Protein AF-A0A9P5T474-F1 (afdb_monomer)

Radius of gyration: 36.09 Å; Cα contacts (8 Å, |Δi|>4): 53; chains: 1; bounding box: 91×46×99 Å

pLDDT: mean 75.76, std 21.93, range [36.0, 98.81]

Secondary structure (DSSP, 8-state):
--EEEE-TTT--EEEESSSTTHHHHTTT--TTTB----GGGGTTS----------------PPP--PPP--------------------------HHHHHHHHHHHHHHHHHHHHHHHHHHHHHHHHHHHHHHHHHHHHHHHHHHHHHHHHHHHHHHHHHHT-

Mean predicted aligned error: 20.31 Å

Structure (mmCIF, N/CA/C/O backbone):
data_AF-A0A9P5T474-F1
#
_entry.id   AF-A0A9P5T474-F1
#
loop_
_atom_site.group_PDB
_atom_site.id
_atom_site.type_symbol
_atom_site.label_atom_id
_atom_site.label_alt_id
_atom_site.label_comp_id
_atom_site.label_asym_id
_atom_site.label_entity_id
_atom_site.label_seq_id
_atom_site.pdbx_PDB_ins_code
_atom_site.Cartn_x
_atom_site.Cartn_y
_atom_site.Cartn_z
_atom_site.occupancy
_atom_site.B_iso_or_equiv
_atom_site.auth_seq_id
_atom_site.auth_comp_id
_atom_site.auth_asym_id
_atom_site.auth_atom_id
_atom_site.pdbx_PDB_model_num
ATOM 1 N N . MET A 1 1 ? -20.151 3.970 -20.559 1.00 79.25 1 MET A N 1
ATOM 2 C CA . MET A 1 1 ? -21.376 3.920 -19.724 1.00 79.25 1 MET A CA 1
ATOM 3 C C . MET A 1 1 ? -21.602 2.464 -19.353 1.00 79.25 1 MET A C 1
ATOM 5 O O . MET A 1 1 ? -21.401 1.629 -20.223 1.00 79.25 1 MET A O 1
ATOM 9 N N . CYS A 1 2 ? -21.911 2.143 -18.092 1.00 90.38 2 CYS A N 1
ATOM 10 C CA . CYS A 1 2 ? -22.157 0.747 -17.704 1.00 90.38 2 CYS A CA 1
ATOM 11 C C . CYS A 1 2 ? -23.536 0.318 -18.195 1.00 90.38 2 CYS A C 1
ATOM 13 O O . CYS A 1 2 ? -24.493 1.075 -18.031 1.00 90.38 2 CYS A O 1
ATOM 15 N N . HIS A 1 3 ? -23.633 -0.869 -18.777 1.00 90.38 3 HIS A N 1
ATOM 16 C CA . HIS A 1 3 ? -24.890 -1.391 -19.293 1.00 90.38 3 HIS A CA 1
ATOM 17 C C . HIS A 1 3 ? -24.955 -2.911 -19.140 1.00 90.38 3 HIS A C 1
ATOM 19 O O . HIS A 1 3 ? -23.960 -3.562 -18.820 1.00 90.38 3 HIS A O 1
ATOM 25 N N . ARG A 1 4 ? -26.161 -3.451 -19.302 1.00 92.75 4 ARG A N 1
ATOM 26 C CA . ARG A 1 4 ? -26.449 -4.880 -19.195 1.00 92.75 4 ARG A CA 1
ATOM 27 C C . ARG A 1 4 ? -26.180 -5.564 -20.531 1.00 92.75 4 ARG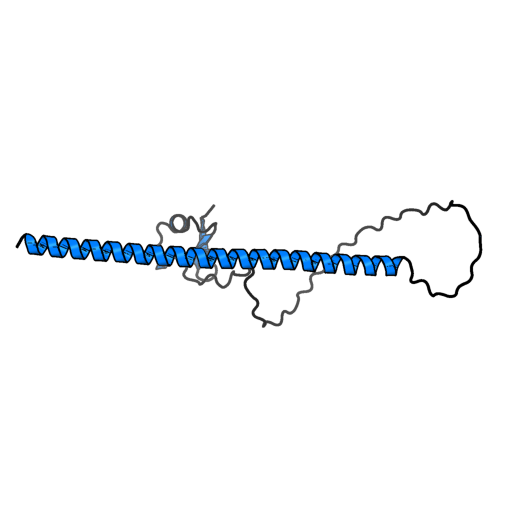 A C 1
ATOM 29 O O . ARG A 1 4 ? -26.659 -5.082 -21.556 1.00 92.75 4 ARG A O 1
ATOM 36 N N . VAL A 1 5 ? -25.491 -6.698 -20.493 1.00 92.75 5 VAL A N 1
ATOM 37 C CA . VAL A 1 5 ? -25.206 -7.551 -21.655 1.00 92.75 5 VAL A CA 1
ATOM 38 C C . VAL A 1 5 ? -25.485 -9.017 -21.311 1.00 92.75 5 VAL A C 1
ATOM 40 O O . VAL A 1 5 ? -25.689 -9.360 -20.146 1.00 92.75 5 VAL A O 1
ATOM 43 N N . ILE A 1 6 ? -25.552 -9.883 -22.318 1.00 93.06 6 ILE A N 1
ATOM 44 C CA . ILE A 1 6 ? -25.731 -11.329 -22.133 1.00 93.06 6 ILE A CA 1
ATOM 45 C C . ILE A 1 6 ? -24.351 -11.983 -22.217 1.00 93.06 6 ILE A C 1
ATOM 47 O O . ILE A 1 6 ? -23.595 -11.698 -23.140 1.00 93.06 6 ILE A O 1
ATOM 51 N N . CYS A 1 7 ? -24.020 -12.838 -21.252 1.00 91.06 7 CYS A N 1
ATOM 52 C CA . CYS A 1 7 ? -22.790 -13.621 -21.255 1.00 91.06 7 CYS A CA 1
ATOM 53 C C . CYS A 1 7 ? -22.815 -14.633 -22.408 1.00 91.06 7 CYS A C 1
ATOM 55 O O . CYS A 1 7 ? -23.782 -15.384 -22.551 1.00 91.06 7 CYS A O 1
ATOM 57 N N . ASN A 1 8 ? -21.741 -14.687 -23.194 1.00 87.25 8 ASN A N 1
ATOM 58 C CA . ASN A 1 8 ? -21.636 -15.612 -24.323 1.00 87.25 8 ASN A CA 1
ATOM 59 C C . ASN A 1 8 ? -21.463 -17.077 -23.886 1.00 87.25 8 ASN A C 1
ATOM 61 O O . ASN A 1 8 ? -21.852 -17.971 -24.633 1.00 87.25 8 ASN A O 1
ATOM 65 N N . ASP A 1 9 ? -20.933 -17.327 -22.685 1.00 86.94 9 ASP A N 1
ATOM 66 C CA . ASP A 1 9 ? -20.654 -18.684 -22.204 1.00 86.94 9 ASP A CA 1
ATOM 67 C C . ASP A 1 9 ? -21.884 -19.367 -21.607 1.00 86.94 9 ASP A C 1
ATOM 69 O O . ASP A 1 9 ? -22.160 -20.533 -21.887 1.00 86.94 9 ASP A O 1
ATOM 73 N N . CYS A 1 10 ? -22.640 -18.648 -20.772 1.00 90.44 10 CYS A N 1
ATOM 74 C CA . CYS A 1 10 ? -23.777 -19.219 -20.045 1.00 90.44 10 CYS A CA 1
ATOM 75 C C . CYS A 1 10 ? -25.144 -18.656 -20.457 1.00 90.44 10 CYS A C 1
ATOM 77 O O . CYS A 1 10 ? -26.166 -19.159 -19.990 1.00 90.44 10 CYS A O 1
ATOM 79 N N . GLY A 1 11 ? -25.193 -17.613 -21.294 1.00 90.94 11 GLY A N 1
ATOM 80 C CA . GLY A 1 11 ? -26.443 -16.988 -21.741 1.00 90.94 11 GLY A CA 1
ATOM 81 C C . GLY A 1 11 ? -27.192 -16.198 -20.661 1.00 90.94 11 GLY A C 1
ATOM 82 O O . GLY A 1 11 ? -28.325 -15.776 -20.888 1.00 90.94 11 GLY A O 1
ATOM 83 N N . LYS A 1 12 ? -26.586 -15.999 -19.484 1.00 93.81 12 LYS A N 1
ATOM 84 C CA . LYS A 1 12 ? -27.149 -15.213 -18.375 1.00 93.81 12 LYS A CA 1
ATOM 85 C C . LYS A 1 12 ? -26.787 -13.735 -18.481 1.00 93.81 12 LYS A C 1
ATOM 87 O O . LYS A 1 12 ? -25.909 -13.352 -19.251 1.00 93.81 12 LYS A O 1
ATOM 92 N N . TRP A 1 13 ? -27.430 -12.891 -17.681 1.00 93.75 13 TRP A N 1
ATOM 93 C CA . TRP A 1 13 ? -27.161 -11.456 -17.675 1.00 93.75 13 TRP A CA 1
ATOM 94 C C . TRP A 1 13 ? -25.865 -11.125 -16.932 1.00 93.75 13 TRP A C 1
ATOM 96 O O . TRP A 1 13 ? -25.650 -11.550 -15.799 1.00 93.75 13 TRP A O 1
ATOM 106 N N . THR A 1 14 ? -25.021 -10.315 -17.560 1.00 92.56 14 THR A N 1
ATOM 107 C CA . THR A 1 14 ? -23.809 -9.738 -16.973 1.00 92.56 14 THR A CA 1
ATOM 108 C C . THR A 1 14 ? -23.743 -8.235 -17.275 1.00 92.56 14 THR A C 1
ATOM 110 O O . THR A 1 14 ? -24.682 -7.654 -17.835 1.00 92.56 14 THR A O 1
ATOM 113 N N . TRP A 1 15 ? -22.679 -7.563 -16.847 1.00 91.88 15 TRP A N 1
ATOM 114 C CA . TRP A 1 15 ? -22.473 -6.136 -17.075 1.00 91.88 15 TRP A CA 1
ATOM 115 C C . TRP A 1 15 ? -21.223 -5.891 -17.919 1.00 91.88 15 TRP A C 1
ATOM 117 O O . TRP A 1 15 ? -20.241 -6.615 -17.821 1.00 91.88 15 TRP A O 1
ATOM 127 N N . GLU A 1 16 ? -21.232 -4.800 -18.681 1.00 88.75 16 GLU A N 1
ATOM 128 C CA . GLU A 1 16 ? -20.043 -4.287 -19.360 1.00 88.75 16 GLU A CA 1
ATOM 129 C C . GLU A 1 16 ? -19.863 -2.800 -19.025 1.00 88.75 16 GLU A C 1
ATOM 131 O O . GLU A 1 16 ? -20.814 -2.005 -19.066 1.00 88.75 16 GLU A O 1
ATOM 136 N N . GLY A 1 17 ? -18.646 -2.405 -18.637 1.00 87.44 17 GLY A N 1
ATOM 137 C CA . GLY A 1 17 ? -18.315 -1.028 -18.270 1.00 87.44 17 GLY A CA 1
ATOM 138 C C . GLY A 1 17 ? -17.251 -0.921 -17.177 1.00 87.44 17 GLY A C 1
ATOM 139 O O . GLY A 1 17 ? -16.435 -1.810 -16.985 1.00 87.44 17 GLY A O 1
ATOM 140 N N . CYS A 1 18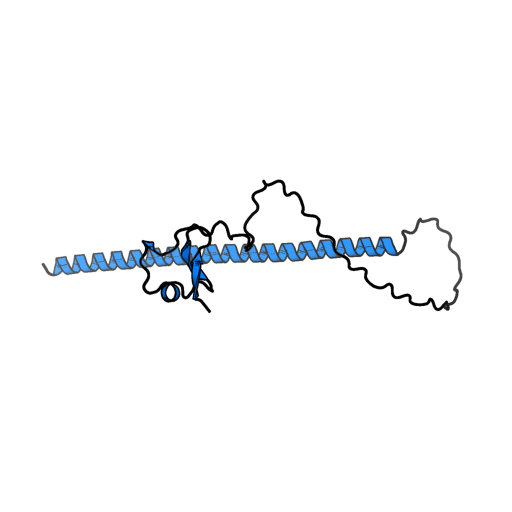 ? -17.257 0.186 -16.431 1.00 87.62 18 CYS A N 1
ATOM 141 C CA . CYS A 1 18 ? -16.203 0.516 -15.464 1.00 87.62 18 CYS A CA 1
ATOM 142 C C . CYS A 1 18 ? -16.305 -0.191 -14.097 1.00 87.62 18 CYS A C 1
ATOM 144 O O . CYS A 1 18 ? -15.580 0.184 -13.181 1.00 87.62 18 CYS A O 1
ATOM 146 N N . GLY A 1 19 ? -17.229 -1.139 -13.906 1.00 85.00 19 GLY A N 1
ATOM 147 C CA . GLY A 1 19 ? -17.388 -1.893 -12.648 1.00 85.00 19 GLY A CA 1
ATOM 148 C C . GLY A 1 19 ? -17.942 -1.100 -11.448 1.00 85.00 19 GLY A C 1
ATOM 149 O O . GLY A 1 19 ? -18.351 -1.687 -10.456 1.00 85.00 19 GLY A O 1
ATOM 150 N N . LEU A 1 20 ? -18.039 0.230 -11.534 1.00 87.56 20 LEU A N 1
ATOM 151 C CA . LEU A 1 20 ? -18.578 1.074 -10.455 1.00 87.56 20 LEU A CA 1
ATOM 152 C C . LEU A 1 20 ? -20.111 1.060 -10.365 1.00 87.56 20 LEU A C 1
ATOM 154 O O . LEU A 1 20 ? -20.673 1.414 -9.335 1.00 87.56 20 LEU A O 1
ATOM 158 N N . HIS A 1 21 ? -20.798 0.656 -11.436 1.00 89.88 21 HIS A N 1
ATOM 159 C CA . HIS A 1 21 ? -22.260 0.742 -11.537 1.00 89.88 21 HIS A CA 1
ATOM 160 C C . HIS A 1 21 ? -22.922 -0.618 -11.806 1.00 89.88 21 HIS A C 1
ATOM 162 O O . HIS A 1 21 ? -23.965 -0.684 -12.456 1.00 89.88 21 HIS A O 1
ATOM 168 N N . ILE A 1 22 ? -22.328 -1.703 -11.302 1.00 89.81 22 ILE A N 1
ATOM 169 C CA . ILE A 1 22 ? -22.812 -3.082 -11.502 1.00 89.81 22 ILE A CA 1
ATOM 170 C C . ILE A 1 22 ? -24.229 -3.249 -10.948 1.00 89.81 22 ILE A C 1
ATOM 172 O O . ILE A 1 22 ? -25.113 -3.741 -11.645 1.00 89.81 22 ILE A O 1
ATOM 176 N N . ALA A 1 23 ? -24.472 -2.752 -9.731 1.00 88.25 23 ALA A N 1
ATOM 177 C CA . ALA A 1 23 ? -25.780 -2.836 -9.084 1.00 88.25 23 ALA A CA 1
ATOM 178 C C . ALA A 1 23 ? -26.890 -2.162 -9.910 1.00 88.25 23 ALA A C 1
ATOM 180 O O . ALA A 1 23 ? -28.002 -2.674 -9.985 1.00 88.25 23 ALA A O 1
ATOM 181 N N . GLN A 1 24 ? -26.577 -1.045 -10.576 1.00 90.31 24 GLN A N 1
ATOM 182 C CA . GLN A 1 24 ? -27.528 -0.349 -11.442 1.00 90.31 24 GLN A CA 1
ATOM 183 C C . GLN A 1 24 ? -27.739 -1.093 -12.768 1.00 90.31 24 GLN A C 1
ATOM 185 O O . GLN A 1 24 ? -28.865 -1.173 -13.254 1.00 90.31 24 GLN A O 1
ATOM 190 N N . ALA A 1 25 ? -26.676 -1.650 -13.354 1.00 90.12 25 ALA A N 1
ATOM 191 C CA . ALA A 1 25 ? -26.763 -2.416 -14.598 1.00 90.12 25 ALA A CA 1
ATOM 192 C C . ALA A 1 25 ? -27.592 -3.708 -14.426 1.00 90.12 25 ALA A C 1
ATOM 194 O O . ALA A 1 25 ? -28.390 -4.073 -15.297 1.00 90.12 25 ALA A O 1
ATOM 195 N N . LEU A 1 26 ? -27.462 -4.364 -13.271 1.00 91.50 26 LEU A N 1
ATOM 196 C CA . LEU A 1 26 ? -28.148 -5.616 -12.939 1.00 91.50 26 LEU A CA 1
ATOM 197 C C . LEU A 1 26 ? -29.423 -5.423 -12.099 1.00 91.50 26 LEU A C 1
ATOM 199 O O . LEU A 1 26 ? -29.986 -6.392 -11.596 1.00 91.50 26 LEU A O 1
ATOM 203 N N . ALA A 1 27 ? -29.917 -4.190 -11.966 1.00 91.50 27 ALA A N 1
ATOM 204 C CA . ALA A 1 27 ? -31.113 -3.907 -11.179 1.00 91.50 27 ALA A CA 1
ATOM 205 C C . ALA A 1 27 ? -32.346 -4.676 -11.702 1.00 91.50 27 ALA A C 1
ATOM 207 O O . ALA A 1 27 ? -32.648 -4.660 -12.900 1.00 91.50 27 ALA A O 1
ATOM 208 N N . GLY A 1 28 ? -33.075 -5.329 -10.791 1.00 91.88 28 GLY A N 1
ATOM 209 C CA . GLY A 1 28 ? -34.307 -6.068 -11.097 1.00 91.88 28 GLY A CA 1
ATOM 210 C C . GLY A 1 28 ? -34.112 -7.504 -11.593 1.00 91.88 28 GLY A C 1
ATOM 211 O O . GLY A 1 28 ? -35.095 -8.120 -11.989 1.00 91.88 28 GLY A O 1
ATOM 212 N N . LEU A 1 29 ? -32.883 -8.029 -11.577 1.00 90.81 29 LEU A N 1
ATOM 213 C CA . LEU A 1 29 ? -32.595 -9.436 -11.860 1.00 90.81 29 LEU A CA 1
ATOM 214 C C . LEU A 1 29 ? -32.482 -10.240 -10.564 1.00 90.81 29 LEU A C 1
ATOM 216 O O . LEU A 1 29 ? -31.976 -9.747 -9.553 1.00 90.81 29 LEU A O 1
ATOM 220 N N . SER A 1 30 ? -32.936 -11.488 -10.605 1.00 91.19 30 SER A N 1
ATOM 2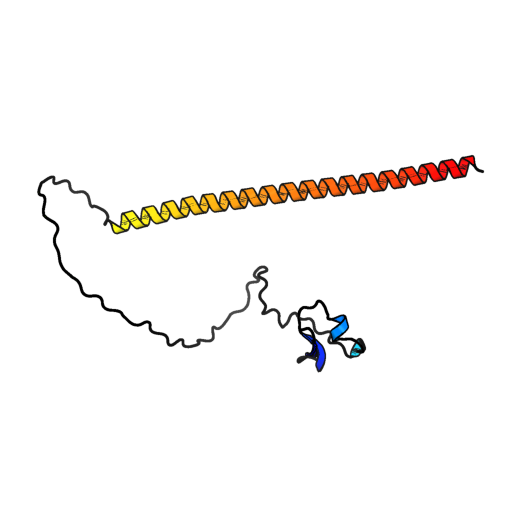21 C CA . SER A 1 30 ? -32.679 -12.460 -9.544 1.00 91.19 30 SER A CA 1
ATOM 222 C C . SER A 1 30 ? -31.248 -13.005 -9.640 1.00 91.19 30 SER A C 1
ATOM 224 O O . SER A 1 30 ? -30.626 -12.975 -10.700 1.00 91.19 30 SER A O 1
ATOM 226 N N . LEU A 1 31 ? -30.713 -13.539 -8.537 1.00 86.12 31 LEU A N 1
ATOM 227 C CA . LEU A 1 31 ? -29.367 -14.136 -8.523 1.00 86.12 31 LEU A CA 1
ATOM 228 C C . LEU A 1 31 ? -29.214 -15.289 -9.528 1.00 86.12 31 LEU A C 1
ATOM 230 O O . LEU A 1 31 ? -28.123 -15.526 -10.031 1.00 86.12 31 LEU A O 1
ATOM 234 N N . GLU A 1 32 ? -30.304 -15.985 -9.847 1.00 88.06 32 GLU A N 1
ATOM 235 C CA . GLU A 1 32 ? -30.318 -17.113 -10.784 1.00 88.06 32 GLU A CA 1
ATOM 236 C C . GLU A 1 32 ? -30.089 -16.668 -12.237 1.00 88.06 32 GLU A C 1
ATOM 238 O O . GLU A 1 32 ? -29.498 -17.408 -13.033 1.00 88.06 32 GLU A O 1
ATOM 243 N N . GLU A 1 33 ? -30.520 -15.447 -12.558 1.00 90.44 33 GLU A N 1
ATOM 244 C CA . GLU A 1 33 ? -30.435 -14.816 -13.876 1.00 90.44 33 GLU A CA 1
ATOM 245 C C . GLU A 1 33 ? -29.113 -14.070 -14.101 1.00 90.44 33 GLU A C 1
ATOM 247 O O . GLU A 1 33 ? -28.816 -13.684 -15.234 1.00 90.44 33 GLU A O 1
ATOM 252 N N . ILE A 1 34 ? -28.325 -13.866 -13.042 1.00 92.25 34 ILE A N 1
ATOM 253 C CA . ILE A 1 34 ? -27.015 -13.216 -13.100 1.00 92.25 34 ILE A CA 1
ATOM 254 C C . ILE A 1 34 ? -25.945 -14.263 -13.435 1.00 92.25 34 ILE A C 1
ATOM 256 O O . ILE A 1 34 ? -25.958 -15.394 -12.942 1.00 92.25 34 ILE A O 1
ATOM 260 N N . CYS A 1 35 ? -25.020 -13.893 -14.316 1.00 91.56 35 CYS A N 1
ATOM 261 C CA . CYS A 1 35 ? -23.865 -14.710 -14.659 1.00 91.56 35 CYS A CA 1
ATOM 262 C C . CYS A 1 35 ? -23.011 -15.008 -13.413 1.00 91.56 35 CYS A C 1
ATOM 264 O O . CYS A 1 35 ? -22.771 -14.130 -12.589 1.00 91.56 35 CYS A O 1
ATOM 266 N N . SER A 1 36 ? -22.542 -16.249 -13.282 1.00 87.62 36 SER A N 1
ATOM 267 C CA . SER A 1 36 ? -21.600 -16.670 -12.230 1.00 87.62 36 SER A CA 1
ATOM 268 C C . SER A 1 36 ? -20.362 -17.350 -12.817 1.00 87.62 36 SER A C 1
ATOM 270 O O . SER A 1 36 ? -19.728 -18.154 -12.143 1.00 87.62 36 SER A O 1
ATOM 272 N N . CYS A 1 37 ? -20.065 -17.098 -14.093 1.00 85.75 37 CYS A N 1
ATOM 273 C CA . CYS A 1 37 ? -18.823 -17.550 -14.708 1.00 85.75 37 CYS A CA 1
ATOM 274 C C . CYS A 1 37 ? -17.656 -16.773 -14.088 1.00 85.75 37 CYS A C 1
ATOM 276 O O . CYS A 1 37 ? -17.744 -15.554 -13.959 1.00 85.75 37 CYS A O 1
ATOM 278 N N . ASP A 1 38 ? -16.586 -17.468 -13.706 1.00 71.88 38 ASP A N 1
ATOM 279 C CA . ASP A 1 38 ? -15.339 -16.822 -13.308 1.00 71.88 38 ASP A CA 1
ATOM 280 C C . ASP A 1 38 ? -14.726 -16.122 -14.537 1.00 71.88 38 ASP A C 1
ATOM 282 O O . ASP A 1 38 ? -14.446 -16.767 -15.550 1.00 71.88 38 ASP A O 1
ATOM 286 N N . ASP A 1 39 ? -14.519 -14.804 -14.448 1.00 61.50 39 ASP A N 1
ATOM 287 C CA . ASP A 1 39 ? -13.910 -13.919 -15.467 1.00 61.50 39 ASP A CA 1
ATOM 288 C C . ASP A 1 39 ? -12.448 -14.286 -15.841 1.00 61.50 39 ASP A C 1
ATOM 290 O O . ASP A 1 39 ? -11.758 -13.540 -16.538 1.00 61.50 39 ASP A O 1
ATOM 294 N N . ASP A 1 40 ? -11.931 -15.439 -15.404 1.00 53.97 40 ASP A N 1
ATOM 295 C CA . ASP A 1 40 ? -10.551 -15.867 -15.660 1.00 53.97 40 ASP A CA 1
ATOM 296 C C . ASP A 1 40 ? -10.247 -16.077 -17.157 1.00 53.97 40 ASP A C 1
ATOM 298 O O . ASP A 1 40 ? -9.080 -16.050 -17.562 1.00 53.97 40 ASP A O 1
ATOM 302 N N . GLN A 1 41 ? -11.275 -16.226 -17.998 1.00 51.78 41 GLN A N 1
ATOM 303 C CA . GLN A 1 41 ? -11.126 -16.526 -19.427 1.00 51.78 41 GLN A CA 1
ATOM 304 C C . GLN A 1 41 ? -10.912 -15.292 -20.322 1.00 51.78 41 GLN A C 1
ATOM 306 O O . GLN A 1 41 ? -10.404 -15.450 -21.430 1.00 51.78 41 GLN A O 1
ATOM 311 N N . ASP A 1 42 ? -11.188 -14.076 -19.834 1.00 47.81 42 ASP A N 1
ATOM 312 C CA . ASP A 1 42 ? -10.998 -12.821 -20.590 1.00 47.81 42 ASP A CA 1
ATOM 313 C C . ASP A 1 42 ? -9.754 -12.026 -20.139 1.00 47.81 42 ASP A C 1
ATOM 315 O O . ASP A 1 42 ? -9.502 -10.884 -20.549 1.00 47.81 42 ASP A O 1
ATOM 319 N N . SER A 1 43 ? -8.899 -12.663 -19.335 1.00 50.44 43 SER A N 1
ATOM 320 C CA . SER A 1 43 ? -7.669 -12.100 -18.766 1.00 50.44 43 SER A CA 1
ATOM 321 C C . SER A 1 43 ? -6.527 -11.844 -19.776 1.00 50.44 43 SER A C 1
ATOM 323 O O . SER A 1 43 ? -5.389 -11.593 -19.376 1.00 50.44 43 SER A O 1
ATOM 325 N N . GLU A 1 44 ? -6.806 -11.771 -21.086 1.00 50.41 44 GLU A N 1
ATOM 326 C CA . GLU A 1 44 ? -5.878 -11.159 -22.058 1.00 50.41 44 GLU A CA 1
ATOM 327 C C . GLU A 1 44 ? -5.775 -9.626 -21.912 1.00 50.41 44 GLU A C 1
ATOM 329 O O . GLU A 1 44 ? -4.933 -8.989 -22.550 1.00 50.41 44 GLU A O 1
ATOM 334 N N . HIS A 1 45 ? -6.537 -9.011 -21.001 1.00 47.94 45 HIS A N 1
ATOM 335 C CA . HIS A 1 45 ? -6.246 -7.659 -20.522 1.00 47.94 45 HIS A CA 1
ATOM 336 C C . HIS A 1 45 ? -5.140 -7.715 -19.461 1.00 47.94 45 HIS A C 1
ATOM 338 O O . HIS A 1 45 ? -5.361 -7.650 -18.254 1.00 47.94 45 HIS A O 1
ATOM 344 N N . SER A 1 46 ? -3.920 -7.855 -19.985 1.00 43.22 46 SER A N 1
ATOM 345 C CA . SER A 1 46 ? -2.616 -7.841 -19.323 1.00 43.22 46 SER A CA 1
ATOM 346 C C . SER A 1 46 ? -2.466 -6.716 -18.283 1.00 43.22 46 SER A C 1
ATOM 348 O O . SER A 1 46 ? -1.942 -5.636 -18.571 1.00 43.22 46 SER A O 1
ATOM 350 N N . TRP A 1 47 ? -2.808 -7.001 -17.030 1.00 41.91 47 TRP A N 1
ATOM 351 C CA . TRP A 1 47 ? -2.102 -6.426 -15.887 1.00 41.91 47 TRP A CA 1
ATOM 352 C C . TRP A 1 47 ? -0.828 -7.268 -15.678 1.00 41.91 47 TRP A C 1
ATOM 354 O O . TRP A 1 47 ? -0.904 -8.497 -15.646 1.00 41.91 47 TRP A O 1
ATOM 364 N N . PRO A 1 48 ? 0.375 -6.666 -15.608 1.00 52.62 48 PRO A N 1
ATOM 365 C CA . PRO A 1 48 ? 1.614 -7.424 -15.660 1.00 52.62 48 PRO A CA 1
ATOM 366 C C . PRO A 1 48 ? 1.912 -8.003 -14.279 1.00 52.62 48 PRO A C 1
ATOM 368 O O . PRO A 1 48 ? 2.652 -7.411 -13.496 1.00 52.62 48 PRO A O 1
ATOM 371 N N . THR A 1 49 ? 1.365 -9.178 -13.988 1.00 54.12 49 THR A N 1
ATOM 372 C CA . THR A 1 49 ? 1.783 -9.959 -12.825 1.00 54.12 49 THR A CA 1
ATOM 373 C C . THR A 1 49 ? 2.345 -11.289 -13.279 1.00 54.12 49 THR A C 1
ATOM 375 O O . THR A 1 49 ? 1.633 -12.192 -13.688 1.00 54.12 49 THR A O 1
ATOM 378 N N . VAL A 1 50 ? 3.673 -11.343 -13.190 1.00 54.62 50 VAL A N 1
ATOM 379 C CA . VAL A 1 50 ? 4.484 -12.511 -12.833 1.00 54.62 50 VAL A CA 1
ATOM 380 C C . VAL A 1 50 ? 4.161 -13.806 -13.594 1.00 54.62 50 VAL A C 1
ATOM 382 O O . VAL A 1 50 ? 3.325 -14.621 -13.227 1.00 54.62 50 VAL A O 1
ATOM 385 N N . VAL A 1 51 ? 4.963 -13.978 -14.641 1.00 45.22 51 VAL A N 1
ATOM 386 C CA . VAL A 1 51 ? 5.229 -15.157 -15.473 1.00 45.22 51 VAL A CA 1
ATOM 387 C C . VAL A 1 51 ? 5.026 -16.515 -14.773 1.00 45.22 51 VAL A C 1
ATOM 389 O O . VAL A 1 51 ? 5.705 -16.819 -13.794 1.00 45.22 51 VAL A O 1
ATOM 392 N N . SER A 1 52 ? 4.221 -17.391 -15.386 1.00 46.84 52 SER A N 1
ATOM 393 C CA . SER A 1 52 ? 4.368 -18.853 -15.289 1.00 46.84 52 SER A CA 1
ATOM 394 C C . SER A 1 52 ? 4.743 -19.423 -16.666 1.00 46.84 52 SER A C 1
ATOM 396 O O . SER A 1 52 ? 4.045 -19.149 -17.645 1.00 46.84 52 SER A O 1
ATOM 398 N N . PRO A 1 53 ? 5.849 -20.184 -16.801 1.00 55.38 53 PRO A N 1
ATOM 399 C CA . PRO A 1 53 ? 6.374 -20.586 -18.098 1.00 55.38 53 PRO A CA 1
ATOM 400 C C . PRO A 1 53 ? 5.875 -21.984 -18.471 1.00 55.38 53 PRO A C 1
ATOM 402 O O . PRO A 1 53 ? 6.514 -22.985 -18.158 1.00 55.38 53 PRO A O 1
ATOM 405 N N . SER A 1 54 ? 4.745 -22.082 -19.167 1.00 51.66 54 SER A N 1
ATOM 406 C CA . SER A 1 54 ? 4.452 -23.264 -19.989 1.00 51.66 54 SER A CA 1
ATOM 407 C C . SER A 1 54 ? 3.234 -23.055 -20.866 1.00 51.66 54 SER A C 1
ATOM 409 O O . SER A 1 54 ? 2.114 -23.350 -20.478 1.00 51.66 54 SER A O 1
ATOM 411 N N . ALA A 1 55 ? 3.474 -22.620 -22.095 1.00 47.22 55 ALA A N 1
ATOM 412 C CA . ALA A 1 55 ? 2.701 -23.081 -23.238 1.00 47.22 55 ALA A CA 1
ATOM 413 C C . ALA A 1 55 ? 3.519 -22.792 -24.494 1.00 47.22 55 ALA A C 1
ATOM 415 O O . ALA A 1 55 ? 3.904 -21.654 -24.761 1.00 47.22 55 ALA A O 1
ATOM 416 N N . LYS A 1 56 ? 3.832 -23.848 -25.246 1.00 52.72 56 LYS A N 1
ATOM 417 C CA . LYS A 1 56 ? 4.506 -23.773 -26.543 1.00 52.72 56 LYS A CA 1
ATOM 418 C C . LYS A 1 56 ? 3.645 -22.922 -27.476 1.00 52.72 56 LYS A C 1
ATOM 420 O O . LYS A 1 56 ? 2.602 -23.379 -27.932 1.00 52.72 56 LYS A O 1
ATOM 425 N N . ARG A 1 57 ? 4.053 -21.680 -27.729 1.00 46.19 57 ARG A N 1
ATOM 426 C CA . ARG A 1 57 ? 3.312 -20.766 -28.599 1.00 46.19 57 ARG A CA 1
ATOM 427 C C . ARG A 1 57 ? 3.844 -20.912 -30.026 1.00 46.19 57 ARG A C 1
ATOM 429 O O . ARG A 1 57 ? 4.896 -20.379 -30.366 1.00 46.19 57 ARG A O 1
ATOM 436 N N . THR A 1 58 ? 3.125 -21.678 -30.843 1.00 47.22 58 THR A N 1
ATOM 437 C CA . THR A 1 58 ? 3.223 -21.613 -32.307 1.00 47.22 58 THR A CA 1
ATOM 438 C C . THR A 1 58 ? 2.834 -20.199 -32.734 1.00 47.22 58 THR A C 1
ATOM 440 O O . THR A 1 58 ? 1.751 -19.728 -32.395 1.00 47.22 58 THR A O 1
ATOM 443 N N . ILE A 1 59 ? 3.737 -19.504 -33.421 1.00 51.12 59 ILE A N 1
ATOM 444 C CA . ILE A 1 59 ? 3.544 -18.122 -33.871 1.00 51.12 59 ILE A CA 1
ATOM 445 C C . ILE A 1 59 ? 2.690 -18.140 -35.151 1.00 51.12 59 ILE A C 1
ATOM 447 O O . ILE A 1 59 ? 3.117 -18.758 -36.127 1.00 51.12 59 ILE A O 1
ATOM 451 N N . PRO A 1 60 ? 1.525 -17.466 -35.211 1.00 48.38 60 PRO A N 1
ATOM 452 C CA . PRO A 1 60 ? 0.857 -17.213 -36.480 1.00 48.38 60 PRO A CA 1
ATOM 453 C C . PRO A 1 60 ? 1.597 -16.093 -37.225 1.00 48.38 60 PRO A C 1
ATOM 455 O O . PRO A 1 60 ? 1.692 -14.954 -36.767 1.00 48.38 60 PRO A O 1
ATOM 458 N N . GLN A 1 61 ? 2.166 -16.453 -38.371 1.00 50.81 61 GLN A N 1
ATOM 459 C CA . GLN A 1 61 ? 2.937 -15.581 -39.249 1.00 50.81 61 GLN A CA 1
ATOM 460 C C . GLN A 1 61 ? 1.992 -14.660 -40.034 1.00 50.81 61 GLN A C 1
ATOM 462 O O . GLN A 1 61 ? 1.448 -15.050 -41.064 1.00 50.81 61 GLN A O 1
ATOM 467 N N . TYR A 1 62 ? 1.792 -13.434 -39.549 1.00 52.62 62 TYR A N 1
ATOM 468 C CA . TYR A 1 62 ? 1.123 -12.383 -40.319 1.00 52.62 62 TYR A CA 1
ATOM 469 C C . TYR A 1 62 ? 2.139 -11.636 -41.205 1.00 52.62 62 TYR A C 1
ATOM 471 O O . TYR A 1 62 ? 3.180 -11.205 -40.702 1.00 52.62 62 TYR A O 1
ATOM 479 N N . PRO A 1 63 ? 1.875 -11.464 -42.514 1.00 57.25 63 PRO A N 1
ATOM 480 C CA . PRO A 1 63 ? 2.758 -10.727 -43.411 1.00 57.25 63 PRO A CA 1
ATOM 481 C C . PRO A 1 63 ? 2.526 -9.214 -43.281 1.00 57.25 63 PRO A C 1
ATOM 483 O O . PRO A 1 63 ? 1.428 -8.723 -43.526 1.00 57.25 63 PRO A O 1
ATOM 486 N N . MET A 1 64 ? 3.570 -8.464 -42.930 1.00 56.56 64 MET A N 1
ATOM 487 C CA . MET A 1 64 ? 3.579 -6.997 -42.996 1.00 56.56 64 MET A CA 1
ATOM 488 C C . MET A 1 64 ? 4.189 -6.550 -44.335 1.00 56.56 64 MET A C 1
ATOM 490 O O . MET A 1 64 ? 5.356 -6.864 -44.575 1.00 56.56 64 MET A O 1
ATOM 494 N N . PRO A 1 65 ? 3.481 -5.792 -45.193 1.00 59.22 65 PRO A N 1
ATOM 495 C CA . PRO A 1 65 ? 4.081 -5.145 -46.349 1.00 59.22 65 PRO A CA 1
ATOM 496 C C . PRO A 1 65 ? 4.228 -3.643 -46.082 1.00 59.22 65 PRO A C 1
ATOM 498 O O . PRO A 1 65 ? 3.336 -2.871 -46.408 1.00 59.22 65 PRO A O 1
ATOM 501 N N . TYR A 1 66 ? 5.355 -3.209 -45.515 1.00 50.12 66 TYR A N 1
ATOM 502 C CA . TYR A 1 66 ? 5.704 -1.784 -45.503 1.00 50.12 66 TYR A CA 1
ATOM 503 C C . TYR A 1 66 ? 7.204 -1.603 -45.741 1.00 50.12 66 TYR A C 1
ATOM 505 O O . TYR A 1 66 ? 8.027 -1.779 -44.847 1.00 50.12 66 TYR A O 1
ATOM 513 N N . THR A 1 67 ? 7.554 -1.258 -46.978 1.00 62.47 67 THR A N 1
ATOM 514 C CA . THR A 1 67 ? 8.882 -0.770 -47.365 1.00 62.47 67 THR A CA 1
ATOM 515 C C . THR A 1 67 ? 8.939 0.749 -47.173 1.00 62.47 67 THR A C 1
ATOM 517 O O . THR A 1 67 ? 8.093 1.444 -47.743 1.00 62.47 67 THR A O 1
ATOM 520 N N . PRO A 1 68 ? 9.913 1.305 -46.434 1.00 55.12 68 PRO A N 1
ATOM 521 C CA . PRO A 1 68 ? 10.139 2.746 -46.422 1.00 55.12 68 PRO A CA 1
ATOM 522 C C . PRO A 1 68 ? 10.860 3.205 -47.708 1.00 55.12 68 PRO A C 1
ATOM 524 O O . PRO A 1 68 ? 11.677 2.456 -48.250 1.00 55.12 68 PRO A O 1
ATOM 527 N N . PRO A 1 69 ? 10.592 4.426 -48.207 1.00 48.44 69 PRO A N 1
ATOM 528 C CA . PRO A 1 69 ? 11.231 4.942 -49.411 1.00 48.44 69 PRO A CA 1
ATOM 529 C C . PRO A 1 69 ? 12.681 5.375 -49.147 1.00 48.44 69 PRO A C 1
ATOM 531 O O . PRO A 1 69 ? 12.983 6.105 -48.204 1.00 48.44 69 PRO A O 1
ATOM 534 N N . THR A 1 70 ? 13.574 4.928 -50.028 1.00 49.09 70 THR A N 1
ATOM 535 C CA . THR A 1 70 ? 14.977 5.339 -50.122 1.00 49.09 70 THR A CA 1
ATOM 536 C C . THR A 1 70 ? 15.068 6.768 -50.655 1.00 49.09 70 THR A C 1
ATOM 538 O O . THR A 1 70 ? 14.899 7.001 -51.850 1.00 49.09 70 THR A O 1
ATOM 541 N N . THR A 1 71 ? 15.370 7.731 -49.787 1.00 44.19 71 THR A N 1
ATOM 542 C CA . THR A 1 71 ? 15.728 9.088 -50.218 1.00 44.19 71 THR A CA 1
ATOM 543 C C . THR A 1 71 ? 17.230 9.148 -50.480 1.00 44.19 71 THR A C 1
ATOM 545 O O . THR A 1 71 ? 18.042 9.130 -49.557 1.00 44.19 71 THR A O 1
ATOM 548 N N . LEU A 1 72 ? 17.592 9.191 -51.762 1.00 47.66 72 LEU A N 1
ATOM 549 C CA . LEU A 1 72 ? 18.938 9.483 -52.246 1.00 47.66 72 LEU A CA 1
ATOM 550 C C . LEU A 1 72 ? 19.253 10.966 -52.001 1.00 47.66 72 LEU A C 1
ATOM 552 O O . LEU A 1 72 ? 18.495 11.835 -52.430 1.00 47.66 72 LEU A O 1
ATOM 556 N N . LEU A 1 73 ? 20.380 11.255 -51.353 1.00 51.47 73 LEU A N 1
ATOM 557 C CA . LEU A 1 73 ? 20.971 12.593 -51.288 1.00 51.47 73 LEU A CA 1
ATOM 558 C C . LEU A 1 73 ? 22.327 12.574 -52.014 1.00 51.47 73 LEU A C 1
ATOM 560 O O . LEU A 1 73 ? 23.096 11.628 -51.823 1.00 51.47 73 LEU A O 1
ATOM 564 N N . PRO A 1 74 ? 22.623 13.578 -52.858 1.00 48.38 74 PRO A N 1
ATOM 565 C CA . PRO A 1 74 ? 23.859 13.636 -53.623 1.00 48.38 74 PRO A CA 1
ATOM 566 C C . PRO A 1 74 ? 25.042 14.117 -52.774 1.00 48.38 74 PRO A C 1
ATOM 568 O O . PRO A 1 74 ? 24.946 15.074 -52.007 1.00 48.38 74 PRO A O 1
ATOM 571 N N . SER A 1 75 ? 26.177 13.450 -52.980 1.00 39.50 75 SER A N 1
ATOM 572 C CA . SER A 1 75 ? 27.509 13.855 -52.534 1.00 39.50 75 SER A CA 1
ATOM 573 C C . SER A 1 75 ? 27.932 15.156 -53.219 1.00 39.50 75 SER A C 1
ATOM 575 O O . SER A 1 75 ? 28.012 15.205 -54.446 1.00 39.50 75 SER A O 1
ATOM 577 N N . T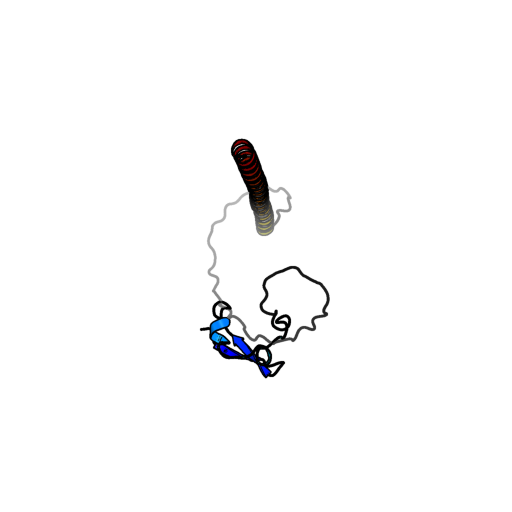HR A 1 76 ? 28.277 16.177 -52.436 1.00 43.00 76 THR A N 1
ATOM 578 C CA . THR A 1 76 ? 29.089 17.312 -52.893 1.00 43.00 76 THR A CA 1
ATOM 579 C C . THR A 1 76 ? 30.459 17.244 -52.235 1.00 43.00 76 THR A C 1
ATOM 581 O O . THR A 1 76 ? 30.579 17.147 -51.014 1.00 43.00 76 THR A O 1
ATOM 584 N N . SER A 1 77 ? 31.476 17.257 -53.086 1.00 41.84 77 SER A N 1
ATOM 585 C CA . SER A 1 77 ? 32.891 17.063 -52.801 1.00 41.84 77 SER A CA 1
ATOM 586 C C . SER A 1 77 ? 33.549 18.204 -52.015 1.00 41.84 77 SER A C 1
ATOM 588 O O . SER A 1 77 ? 33.260 19.372 -52.245 1.00 41.84 77 SER A O 1
ATOM 590 N N . ALA A 1 78 ? 34.489 17.800 -51.154 1.00 40.78 78 ALA A N 1
ATOM 591 C CA . ALA A 1 78 ? 35.827 18.350 -50.898 1.00 40.78 78 ALA A CA 1
ATOM 592 C C . ALA A 1 78 ? 36.053 19.875 -50.875 1.00 40.78 78 ALA A C 1
ATOM 594 O O . ALA A 1 78 ? 35.994 20.540 -51.904 1.00 40.78 78 ALA A O 1
ATOM 595 N N . THR A 1 79 ? 36.528 20.373 -49.725 1.00 40.19 79 THR A N 1
ATOM 596 C CA . THR A 1 79 ? 37.785 21.146 -49.598 1.00 40.19 79 THR A CA 1
ATOM 597 C C . THR A 1 79 ? 38.098 21.360 -48.115 1.00 40.19 79 THR A C 1
ATOM 599 O O . THR A 1 79 ? 37.413 22.137 -47.462 1.00 40.19 79 THR A O 1
ATOM 602 N N . THR A 1 80 ? 39.152 20.721 -47.606 1.00 37.53 80 THR A N 1
ATOM 603 C CA . THR A 1 80 ? 39.981 21.245 -46.504 1.00 37.53 80 THR A CA 1
ATOM 604 C C . THR A 1 80 ? 41.371 20.638 -46.622 1.00 37.53 80 THR A C 1
ATOM 606 O O . THR A 1 80 ? 41.613 19.514 -46.197 1.00 37.53 80 THR A O 1
ATOM 609 N N . GLN A 1 81 ? 42.207 21.389 -47.328 1.00 36.00 81 GLN A N 1
ATOM 610 C CA . GLN A 1 81 ? 43.518 21.869 -46.910 1.00 36.00 81 GLN A CA 1
ATOM 611 C C . GLN A 1 81 ? 44.390 20.942 -46.051 1.00 36.00 81 GLN A C 1
ATOM 613 O O . GLN A 1 81 ? 44.105 20.612 -44.903 1.00 36.00 81 GLN A O 1
ATOM 618 N N . GLU A 1 82 ? 45.499 20.624 -46.689 1.00 42.31 82 GLU A N 1
ATOM 619 C CA . GLU A 1 82 ? 46.623 19.786 -46.331 1.00 42.31 82 GLU A CA 1
ATOM 620 C C . GLU A 1 82 ? 47.517 20.562 -45.352 1.00 42.31 82 GLU A C 1
ATOM 622 O O . GLU A 1 82 ? 47.827 21.731 -45.594 1.00 42.31 82 GLU A O 1
ATOM 627 N N . VAL A 1 83 ? 47.919 19.926 -44.251 1.00 41.03 83 VAL A N 1
ATOM 628 C CA . VAL A 1 83 ? 49.119 20.309 -43.498 1.00 41.03 83 VAL A CA 1
ATOM 629 C C . VAL A 1 83 ? 49.928 19.049 -43.207 1.00 41.03 83 VAL A C 1
ATOM 631 O O . VAL A 1 83 ? 49.486 18.151 -42.489 1.00 41.03 83 VAL A O 1
ATOM 634 N N . ASP A 1 84 ? 51.084 19.013 -43.860 1.00 36.78 84 ASP A N 1
ATOM 635 C CA . ASP A 1 84 ? 52.263 18.184 -43.624 1.00 36.78 84 ASP A CA 1
ATOM 636 C C . ASP A 1 84 ? 52.720 18.249 -42.153 1.00 36.78 84 ASP A C 1
ATOM 638 O O . ASP A 1 84 ? 52.667 19.307 -41.525 1.00 36.78 84 ASP A O 1
ATOM 642 N N . GLU A 1 85 ? 53.1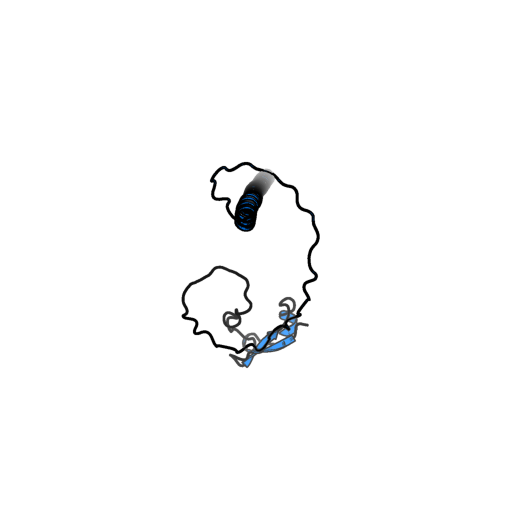60 17.135 -41.569 1.00 40.78 85 GLU A N 1
ATOM 643 C CA . GLU A 1 85 ? 54.561 16.677 -41.654 1.00 40.78 85 GLU A CA 1
ATOM 644 C C . GLU A 1 85 ? 54.849 15.666 -40.524 1.00 40.78 85 GLU A C 1
ATOM 646 O O . GLU A 1 85 ? 54.494 15.867 -39.362 1.00 40.78 85 GLU A O 1
ATOM 651 N N . ASP A 1 86 ? 55.474 14.560 -40.927 1.00 38.84 86 ASP A N 1
ATOM 652 C CA . ASP A 1 86 ? 56.317 13.622 -40.183 1.00 38.84 86 ASP A CA 1
ATOM 653 C C . ASP A 1 86 ? 56.123 13.425 -38.670 1.00 38.84 86 ASP A C 1
ATOM 655 O O . ASP A 1 86 ? 56.454 14.289 -37.867 1.00 38.84 86 ASP A O 1
ATOM 659 N N . HIS A 1 87 ? 55.764 12.194 -38.273 1.00 41.12 87 HIS A N 1
ATOM 660 C CA . HIS A 1 87 ? 56.556 11.365 -37.344 1.00 41.12 87 HIS A CA 1
ATOM 661 C C . HIS A 1 87 ? 56.065 9.908 -37.402 1.00 41.12 87 HIS A C 1
ATOM 663 O O . HIS A 1 87 ? 54.972 9.563 -36.953 1.00 41.12 87 HIS A O 1
ATOM 669 N N . ALA A 1 88 ? 56.903 9.032 -37.956 1.00 46.12 88 ALA A N 1
ATOM 670 C CA . ALA A 1 88 ? 56.677 7.595 -37.996 1.00 46.12 88 ALA A CA 1
ATOM 671 C C . ALA A 1 88 ? 56.812 6.974 -36.595 1.00 46.12 88 ALA A C 1
ATOM 673 O O . ALA A 1 88 ? 57.917 6.816 -36.078 1.00 46.12 88 ALA A O 1
ATOM 674 N N . VAL A 1 89 ? 55.691 6.546 -36.011 1.00 42.28 89 VAL A N 1
ATOM 675 C CA . VAL A 1 89 ? 55.6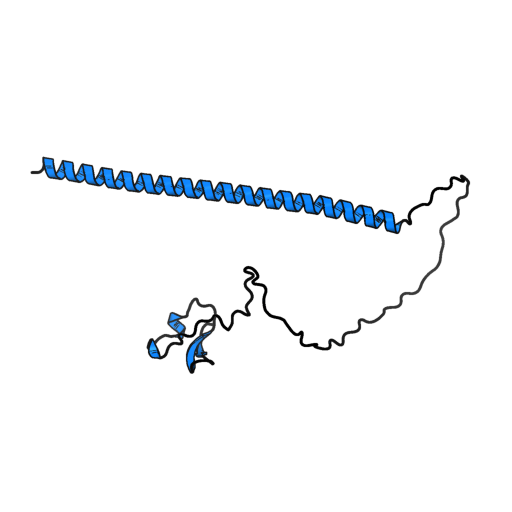62 5.514 -34.968 1.00 42.28 89 VAL A CA 1
ATOM 676 C C . VAL A 1 89 ? 54.556 4.531 -35.321 1.00 42.28 89 VAL A C 1
ATOM 678 O O . VAL A 1 89 ? 53.385 4.886 -35.407 1.00 42.28 89 VAL A O 1
ATOM 681 N N . ALA A 1 90 ? 54.941 3.277 -35.544 1.00 49.41 90 ALA A N 1
ATOM 682 C CA . ALA A 1 90 ? 54.018 2.175 -35.739 1.00 49.41 90 ALA A CA 1
ATOM 683 C C . ALA A 1 90 ? 53.190 1.964 -34.462 1.00 49.41 90 ALA A C 1
ATOM 685 O O . ALA A 1 90 ? 53.658 1.365 -33.497 1.00 49.41 90 ALA A O 1
ATOM 686 N N . CYS A 1 91 ? 51.957 2.461 -34.460 1.00 36.78 91 CYS A N 1
ATOM 687 C CA . CYS A 1 91 ? 50.905 2.078 -33.530 1.00 36.78 91 CYS A CA 1
ATOM 688 C C . CYS A 1 91 ? 49.639 1.867 -34.359 1.00 36.78 91 CYS A C 1
ATOM 690 O O . CYS A 1 91 ? 49.253 2.715 -35.157 1.00 36.78 91 CYS A O 1
ATOM 692 N N . ILE A 1 92 ? 49.033 0.692 -34.225 1.00 54.84 92 ILE A N 1
ATOM 693 C CA . ILE A 1 92 ? 47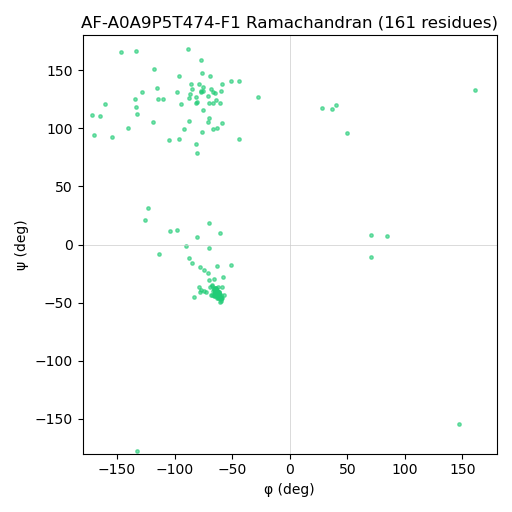.750 0.371 -34.846 1.00 54.84 92 ILE A CA 1
ATOM 694 C C . ILE A 1 92 ? 46.708 1.265 -34.166 1.00 54.84 92 ILE A C 1
ATOM 696 O O . ILE A 1 92 ? 46.296 0.980 -33.043 1.00 54.84 92 ILE A O 1
ATOM 700 N N . ASP A 1 93 ? 46.334 2.370 -34.810 1.00 52.34 93 ASP A N 1
ATOM 701 C CA . ASP A 1 93 ? 45.268 3.245 -34.327 1.00 52.34 93 ASP A CA 1
ATOM 702 C C . ASP A 1 93 ? 43.917 2.528 -34.479 1.00 52.34 93 ASP A C 1
ATOM 704 O O . ASP A 1 93 ? 43.541 2.151 -35.598 1.00 52.34 93 ASP A O 1
ATOM 708 N N . PRO A 1 94 ? 43.145 2.318 -33.396 1.00 56.28 94 PRO A N 1
ATOM 709 C CA . PRO A 1 94 ? 41.770 1.876 -33.538 1.00 56.28 94 PRO A CA 1
ATOM 710 C C . PRO A 1 94 ? 40.975 2.979 -34.246 1.00 56.28 94 PRO A C 1
ATOM 712 O O . PRO A 1 94 ? 41.024 4.149 -33.867 1.00 56.28 94 PRO A O 1
ATOM 715 N N . SER A 1 95 ? 40.228 2.590 -35.282 1.00 60.34 95 SER A N 1
ATOM 716 C CA . SER A 1 95 ? 39.375 3.485 -36.069 1.00 60.34 95 SER A CA 1
ATOM 717 C C . SER A 1 95 ? 38.564 4.438 -35.168 1.00 60.34 95 SER A C 1
ATOM 719 O O . SER A 1 95 ? 38.012 3.989 -34.156 1.00 60.34 95 SER A O 1
ATOM 721 N N . PRO A 1 96 ? 38.392 5.724 -35.540 1.00 66.50 96 PRO A N 1
ATOM 722 C CA . PRO A 1 96 ? 37.629 6.715 -34.768 1.00 66.50 96 PRO A CA 1
ATOM 723 C C . PRO A 1 96 ? 36.208 6.283 -34.351 1.00 66.50 96 PRO A C 1
ATOM 725 O O . PRO A 1 96 ? 35.603 6.894 -33.467 1.00 66.50 96 PRO A O 1
ATOM 728 N N . VAL A 1 97 ? 35.655 5.247 -34.988 1.00 65.06 97 VAL A N 1
ATOM 729 C CA . VAL A 1 97 ? 34.346 4.654 -34.683 1.00 65.06 97 VAL A CA 1
ATOM 730 C C . VAL A 1 97 ? 34.394 3.734 -33.450 1.00 65.06 97 VAL A C 1
ATOM 732 O O . VAL A 1 97 ? 33.511 3.824 -32.595 1.00 65.06 97 VAL A O 1
ATOM 735 N N . GLU A 1 98 ? 35.444 2.922 -33.294 1.00 63.81 98 GLU A N 1
ATOM 736 C CA . GLU A 1 98 ? 35.628 1.999 -32.154 1.00 63.81 98 GLU A CA 1
ATOM 737 C C . GLU A 1 98 ? 35.776 2.767 -30.826 1.00 63.81 98 GLU A C 1
ATOM 739 O O . GLU A 1 98 ? 35.211 2.405 -29.787 1.00 63.81 98 GLU A O 1
ATOM 744 N N . TYR A 1 99 ? 36.462 3.912 -30.868 1.00 66.19 99 TYR A N 1
ATOM 745 C CA . TYR A 1 99 ? 36.633 4.793 -29.711 1.00 66.19 99 TYR A CA 1
ATOM 746 C C . TYR A 1 99 ? 35.323 5.461 -29.255 1.00 66.19 99 TYR A C 1
ATOM 748 O O . TYR A 1 99 ? 35.091 5.668 -28.061 1.00 66.19 99 TYR A O 1
ATOM 756 N N . LYS A 1 100 ? 34.427 5.792 -30.192 1.00 70.38 100 LYS A N 1
ATOM 757 C CA . LYS A 1 100 ? 33.119 6.382 -29.864 1.00 70.38 100 LYS A CA 1
ATOM 758 C C . LYS A 1 100 ? 32.179 5.346 -29.246 1.00 70.38 100 LYS A C 1
ATOM 760 O O . LYS A 1 100 ? 31.512 5.655 -28.261 1.00 70.38 100 LYS A O 1
ATOM 765 N N . LEU A 1 101 ? 32.170 4.118 -29.765 1.00 69.19 101 LEU A N 1
ATOM 766 C CA . LEU A 1 101 ? 31.341 3.024 -29.247 1.00 69.19 101 LEU A CA 1
ATOM 767 C C . LEU A 1 101 ? 31.740 2.612 -27.820 1.00 69.19 101 LEU A C 1
ATOM 769 O O . LEU A 1 101 ? 30.872 2.478 -26.956 1.00 69.19 101 LEU A O 1
ATOM 773 N N . SER A 1 102 ? 33.039 2.497 -27.534 1.00 66.56 102 SER A N 1
ATOM 774 C CA . SER A 1 102 ? 33.538 2.169 -26.187 1.00 66.56 102 SER A CA 1
ATOM 775 C C . SER A 1 102 ? 33.207 3.248 -25.145 1.00 66.56 102 SER A C 1
ATOM 777 O O . SER A 1 102 ? 32.784 2.930 -24.028 1.00 66.56 102 SER A O 1
ATOM 779 N N . LYS A 1 103 ? 33.295 4.536 -25.505 1.00 68.19 103 LYS A N 1
ATOM 780 C CA . LYS A 1 103 ? 32.857 5.637 -24.629 1.00 68.19 103 LYS A CA 1
ATOM 781 C C . LYS A 1 103 ? 31.351 5.641 -24.369 1.00 68.19 103 LYS A C 1
ATOM 783 O O . LYS A 1 103 ? 30.952 5.810 -23.225 1.00 68.19 103 LYS A O 1
ATOM 788 N N . ILE A 1 104 ? 30.517 5.416 -25.386 1.00 68.81 104 ILE A N 1
ATOM 789 C CA . ILE A 1 104 ? 29.053 5.367 -25.211 1.00 68.81 104 ILE A CA 1
ATOM 790 C C . ILE A 1 104 ? 28.645 4.164 -24.344 1.00 68.81 104 ILE A C 1
ATOM 792 O O . ILE A 1 104 ? 27.763 4.272 -23.490 1.00 68.81 104 ILE A O 1
ATOM 796 N N . SER A 1 105 ? 29.306 3.015 -24.513 1.00 69.31 105 SER A N 1
ATOM 797 C CA . SER A 1 105 ? 29.028 1.823 -23.704 1.00 69.31 105 SER A CA 1
ATOM 798 C C . SER A 1 105 ? 29.398 2.020 -22.232 1.00 69.31 105 SER A C 1
ATOM 800 O O . SER A 1 105 ? 28.676 1.561 -21.350 1.00 69.31 105 SER A O 1
ATOM 802 N N . THR A 1 106 ? 30.505 2.705 -21.944 1.00 68.12 106 THR A N 1
ATOM 803 C CA . THR A 1 106 ? 30.942 2.942 -20.561 1.00 68.12 106 THR A CA 1
ATOM 804 C C . THR A 1 106 ? 30.131 4.036 -19.867 1.00 68.12 106 THR A C 1
ATOM 806 O O . THR A 1 106 ? 29.761 3.861 -18.705 1.00 68.12 106 THR A O 1
ATOM 809 N N . THR A 1 107 ? 29.771 5.123 -20.559 1.00 69.69 107 THR A N 1
ATOM 810 C CA . THR A 1 107 ? 28.907 6.169 -19.984 1.00 69.69 107 THR A CA 1
ATOM 811 C C . THR A 1 107 ? 27.493 5.655 -19.735 1.00 69.69 107 THR A C 1
ATOM 813 O O . THR A 1 107 ? 26.956 5.856 -18.648 1.00 69.69 107 THR A O 1
ATOM 816 N N . SER A 1 108 ? 26.910 4.909 -20.677 1.00 83.88 108 SER A N 1
ATOM 817 C CA . SER A 1 108 ? 25.573 4.329 -20.498 1.00 83.88 108 SER A CA 1
ATOM 818 C C . SER A 1 108 ? 25.523 3.299 -19.363 1.00 83.88 108 SER A C 1
ATOM 820 O O . SER A 1 108 ? 24.565 3.298 -18.586 1.00 83.88 108 SER A O 1
ATOM 822 N N . ALA A 1 109 ? 26.570 2.482 -19.193 1.00 84.31 109 ALA A N 1
ATOM 823 C CA . ALA A 1 109 ? 26.680 1.553 -18.069 1.00 84.31 109 ALA A CA 1
ATOM 824 C C . ALA A 1 109 ? 26.804 2.279 -16.716 1.00 84.31 109 ALA A C 1
ATOM 826 O O . ALA A 1 109 ? 26.114 1.920 -15.757 1.00 84.31 109 ALA A O 1
ATOM 827 N N . ALA A 1 110 ? 27.629 3.329 -16.633 1.00 87.12 110 ALA A N 1
ATOM 828 C CA . ALA A 1 110 ? 27.782 4.127 -15.416 1.00 87.12 110 ALA A CA 1
ATOM 829 C C . ALA A 1 110 ? 26.479 4.853 -15.038 1.00 87.12 110 ALA A C 1
ATOM 831 O O . ALA A 1 110 ? 26.050 4.823 -13.882 1.00 87.12 110 ALA A O 1
ATOM 832 N N . GLU A 1 111 ? 25.785 5.444 -16.011 1.00 91.50 111 GLU A N 1
ATOM 833 C CA . GLU A 1 111 ? 24.486 6.071 -15.774 1.00 91.50 111 GLU A CA 1
ATOM 834 C C . GLU A 1 111 ? 23.410 5.057 -15.359 1.00 91.50 111 GLU A C 1
ATOM 836 O O . G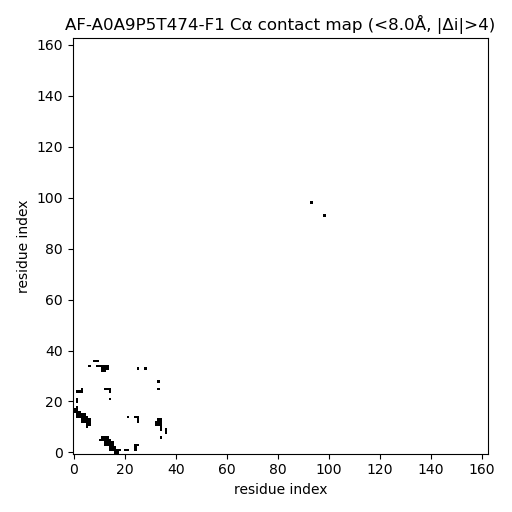LU A 1 111 ? 22.574 5.355 -14.501 1.00 91.50 111 GLU A O 1
ATOM 841 N N . ALA A 1 112 ? 23.415 3.850 -15.934 1.00 91.31 112 ALA A N 1
ATOM 842 C CA . ALA A 1 112 ? 22.507 2.777 -15.535 1.00 91.31 112 ALA A CA 1
ATOM 843 C C . ALA A 1 112 ? 22.733 2.359 -14.073 1.00 91.31 112 ALA A C 1
ATOM 845 O O . ALA A 1 112 ? 21.763 2.198 -13.327 1.00 91.31 112 ALA A O 1
ATOM 846 N N . ALA A 1 113 ? 23.991 2.266 -13.632 1.00 93.44 113 ALA A N 1
ATOM 847 C CA . ALA A 1 113 ? 24.326 1.995 -12.236 1.00 93.44 113 ALA A CA 1
ATOM 848 C C . ALA A 1 113 ? 23.795 3.092 -11.296 1.00 93.44 113 ALA A C 1
ATOM 850 O O . ALA A 1 113 ? 23.189 2.779 -10.270 1.00 93.44 113 ALA A O 1
ATOM 851 N N . VAL A 1 114 ? 23.922 4.370 -11.675 1.00 96.38 114 VAL A N 1
ATOM 852 C CA . VAL A 1 114 ? 23.376 5.498 -10.898 1.00 96.38 114 VAL A CA 1
ATOM 853 C C . VAL A 1 114 ? 21.847 5.447 -10.822 1.00 96.38 114 VAL A C 1
ATOM 855 O O . VAL A 1 114 ? 21.280 5.648 -9.747 1.00 96.38 114 VAL A O 1
ATOM 858 N N . ARG A 1 115 ? 21.152 5.155 -11.930 1.00 96.00 115 ARG A N 1
ATOM 859 C CA . ARG A 1 115 ? 19.682 5.011 -11.932 1.00 96.00 115 ARG A CA 1
ATOM 860 C C . ARG A 1 115 ? 19.239 3.865 -11.022 1.00 96.00 115 ARG A C 1
ATOM 862 O O . ARG A 1 115 ? 18.335 4.054 -10.211 1.00 96.00 115 ARG A O 1
ATOM 869 N N . LYS A 1 116 ? 19.919 2.719 -11.092 1.00 96.62 116 LYS A N 1
ATOM 870 C CA . LYS A 1 116 ? 19.643 1.562 -10.234 1.00 96.62 116 LYS A CA 1
ATOM 871 C C . LYS A 1 116 ? 19.895 1.872 -8.757 1.00 96.62 116 LYS A C 1
ATOM 873 O O . LYS A 1 116 ? 19.070 1.522 -7.921 1.00 96.62 116 LYS A O 1
ATOM 878 N N . ALA A 1 117 ? 20.980 2.574 -8.433 1.00 97.50 117 ALA A N 1
ATOM 879 C CA . ALA A 1 117 ? 21.271 2.999 -7.064 1.00 97.50 117 ALA A CA 1
ATOM 880 C C . ALA A 1 117 ? 20.190 3.945 -6.516 1.00 97.50 117 ALA A C 1
ATOM 882 O O . ALA A 1 117 ? 19.734 3.770 -5.388 1.00 97.50 117 ALA A O 1
ATOM 883 N N . LYS A 1 118 ? 19.711 4.897 -7.328 1.00 98.19 118 LYS A N 1
ATOM 884 C CA . LYS A 1 118 ? 18.592 5.780 -6.956 1.00 98.19 118 LYS A CA 1
ATOM 885 C C . LYS A 1 118 ? 17.297 5.003 -6.715 1.00 98.19 118 LYS A C 1
ATOM 887 O O . LYS A 1 118 ? 16.610 5.265 -5.733 1.00 98.19 118 LYS A O 1
ATOM 892 N N . GLN A 1 119 ? 16.975 4.043 -7.581 1.00 98.12 119 GLN A N 1
ATOM 893 C CA . GLN A 1 119 ? 15.803 3.180 -7.409 1.00 98.12 119 GLN A CA 1
ATOM 894 C C . GLN A 1 119 ? 15.908 2.325 -6.141 1.00 98.12 119 GLN A C 1
ATOM 896 O O . GLN A 1 119 ? 14.938 2.224 -5.395 1.00 98.12 119 GLN A O 1
ATOM 901 N N . ALA A 1 120 ? 17.086 1.763 -5.859 1.00 98.12 120 ALA A N 1
ATOM 902 C CA . ALA A 1 120 ? 17.330 1.003 -4.638 1.00 98.12 120 ALA A CA 1
ATOM 903 C C . ALA A 1 120 ? 17.171 1.878 -3.383 1.00 98.12 120 ALA A C 1
ATOM 905 O O . ALA A 1 120 ? 16.464 1.490 -2.459 1.00 98.12 120 ALA A O 1
ATOM 906 N N . ALA A 1 121 ? 17.738 3.088 -3.377 1.00 98.44 121 ALA A N 1
ATOM 907 C CA . ALA A 1 121 ? 17.579 4.031 -2.270 1.00 98.44 121 ALA A CA 1
ATOM 908 C C . ALA A 1 121 ? 16.109 4.438 -2.052 1.00 98.44 121 ALA A C 1
ATOM 910 O O . ALA A 1 121 ? 15.645 4.507 -0.915 1.00 98.44 121 ALA A O 1
ATOM 911 N N . ALA A 1 122 ? 15.353 4.660 -3.132 1.00 98.19 122 ALA A N 1
ATOM 912 C CA . ALA A 1 122 ? 13.922 4.947 -3.047 1.00 98.19 122 ALA A CA 1
ATOM 913 C C . ALA A 1 122 ? 13.130 3.768 -2.453 1.00 98.19 122 ALA A C 1
ATOM 915 O O . ALA A 1 122 ? 12.230 3.975 -1.641 1.00 98.19 122 ALA A O 1
ATOM 916 N N . LEU A 1 123 ? 13.480 2.535 -2.824 1.00 98.38 123 LEU A N 1
ATOM 917 C CA . LEU A 1 123 ? 12.841 1.325 -2.308 1.00 98.38 123 LEU A CA 1
ATOM 918 C C . LEU A 1 123 ? 13.130 1.116 -0.814 1.00 98.38 123 LEU A C 1
ATOM 920 O O . LEU A 1 123 ? 12.219 0.762 -0.067 1.00 98.38 123 LEU A O 1
ATOM 924 N N . GLU A 1 124 ? 14.354 1.388 -0.363 1.00 98.69 124 GLU A N 1
ATOM 925 C CA . GLU A 1 124 ? 14.704 1.342 1.062 1.00 98.69 124 GLU A CA 1
ATOM 926 C C . GLU A 1 124 ? 13.961 2.415 1.878 1.00 98.69 124 GLU A C 1
ATOM 928 O O . GLU A 1 124 ? 13.429 2.116 2.947 1.00 98.69 124 GLU A O 1
ATOM 933 N N . GLU A 1 125 ? 13.804 3.638 1.357 1.00 98.75 125 GLU A N 1
ATOM 934 C CA . GLU A 1 125 ? 12.997 4.669 2.030 1.00 98.75 125 GLU A CA 1
ATOM 935 C C . GLU A 1 125 ? 11.514 4.269 2.128 1.00 98.75 125 GLU A C 1
ATOM 937 O O . GLU A 1 125 ? 10.871 4.502 3.155 1.00 98.75 125 GLU A O 1
ATOM 942 N N . LEU A 1 126 ? 10.955 3.622 1.098 1.00 98.56 126 LEU A N 1
ATOM 943 C CA . LEU A 1 126 ? 9.585 3.103 1.156 1.00 98.56 126 LEU A CA 1
ATOM 944 C C . LEU A 1 126 ? 9.428 1.993 2.201 1.00 98.56 126 LEU A C 1
ATOM 946 O O . LEU A 1 126 ? 8.436 1.995 2.934 1.00 98.56 126 LEU A O 1
ATOM 950 N N . LYS A 1 127 ? 10.400 1.080 2.317 1.00 98.62 127 LYS A N 1
ATOM 951 C CA . LYS A 1 127 ? 10.407 0.054 3.374 1.00 98.62 127 LYS A CA 1
ATOM 952 C C . LYS A 1 127 ? 10.424 0.689 4.760 1.00 98.62 127 LYS A C 1
ATOM 954 O O . LYS A 1 127 ? 9.561 0.375 5.575 1.00 98.62 127 LYS A O 1
ATOM 959 N N . ARG A 1 128 ? 11.317 1.656 4.986 1.00 98.81 128 ARG A N 1
ATOM 960 C CA . ARG A 1 128 ? 11.415 2.384 6.257 1.00 98.81 128 ARG A CA 1
ATOM 961 C C . ARG A 1 128 ? 10.094 3.066 6.627 1.00 98.81 128 ARG A C 1
ATOM 963 O O . ARG A 1 128 ? 9.647 2.993 7.769 1.00 98.81 128 ARG A O 1
ATOM 970 N N . ARG A 1 129 ? 9.432 3.710 5.659 1.00 98.69 129 ARG A N 1
ATOM 971 C CA . ARG A 1 129 ? 8.116 4.339 5.873 1.00 98.69 129 ARG A CA 1
ATOM 972 C C . ARG A 1 129 ? 7.030 3.324 6.203 1.00 98.69 129 ARG A C 1
ATOM 974 O O . ARG A 1 129 ? 6.200 3.598 7.069 1.00 98.69 129 ARG A O 1
ATOM 981 N N . LYS A 1 130 ? 7.028 2.170 5.533 1.00 98.75 130 LYS A N 1
ATOM 982 C CA . LYS A 1 130 ? 6.087 1.081 5.815 1.00 98.75 130 LYS A CA 1
ATOM 983 C C . LYS A 1 130 ? 6.254 0.581 7.251 1.00 98.75 130 LYS A C 1
ATOM 985 O O . LYS A 1 130 ? 5.269 0.527 7.978 1.00 98.75 130 LYS A O 1
ATOM 990 N N . GLU A 1 131 ? 7.483 0.288 7.667 1.00 98.75 131 GLU A N 1
ATOM 991 C CA . GLU A 1 131 ? 7.794 -0.169 9.029 1.00 98.75 131 GLU A CA 1
ATOM 992 C C . GLU A 1 131 ? 7.407 0.874 10.084 1.00 98.75 131 GLU A C 1
ATOM 994 O O . GLU A 1 131 ? 6.795 0.539 11.097 1.00 98.75 131 GLU A O 1
ATOM 999 N N . GLN A 1 132 ? 7.680 2.156 9.819 1.00 98.69 132 GLN A N 1
ATOM 1000 C CA . GLN A 1 132 ? 7.276 3.253 10.698 1.00 98.69 132 GLN A CA 1
ATOM 1001 C C . GLN A 1 132 ? 5.751 3.317 10.865 1.00 98.69 132 GLN A C 1
ATOM 1003 O O . GLN A 1 132 ? 5.262 3.441 11.986 1.00 98.69 132 GLN A O 1
ATOM 1008 N N . LYS A 1 133 ? 4.993 3.209 9.768 1.00 98.69 133 LYS A N 1
ATOM 1009 C CA . LYS A 1 133 ? 3.524 3.225 9.810 1.00 98.69 133 LYS A CA 1
ATOM 1010 C C . LYS A 1 133 ? 2.946 1.990 10.491 1.00 98.69 133 LYS A C 1
ATOM 1012 O O . LYS A 1 133 ? 1.956 2.101 11.207 1.00 98.69 133 LYS A O 1
ATOM 1017 N N . GLU A 1 134 ? 3.572 0.832 10.314 1.00 98.75 134 GLU A N 1
ATOM 1018 C CA . GLU A 1 134 ? 3.183 -0.388 11.017 1.00 98.75 134 GLU A CA 1
ATOM 1019 C C . GLU A 1 134 ? 3.407 -0.261 12.531 1.00 98.75 134 GLU A C 1
ATOM 1021 O O . GLU A 1 134 ? 2.541 -0.639 13.320 1.00 98.75 134 GLU A O 1
ATOM 1026 N N . MET A 1 135 ? 4.535 0.319 12.947 1.00 98.62 135 MET A N 1
ATOM 1027 C CA . MET A 1 135 ? 4.825 0.592 14.355 1.00 98.62 135 MET A CA 1
ATOM 1028 C C . MET A 1 135 ? 3.850 1.615 14.953 1.00 98.62 135 MET A C 1
ATOM 1030 O O . MET A 1 135 ? 3.338 1.400 16.049 1.00 98.62 135 ME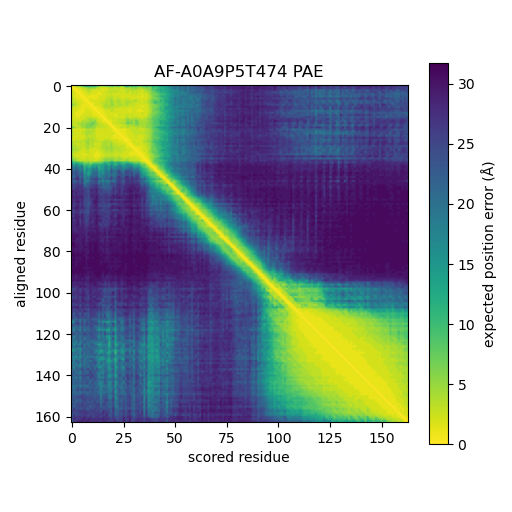T A O 1
ATOM 1034 N N . GLU A 1 136 ? 3.551 2.694 14.225 1.00 98.62 136 GLU A N 1
ATOM 1035 C CA . GLU A 1 136 ? 2.573 3.712 14.627 1.00 98.62 136 GLU A CA 1
ATOM 1036 C C . GLU A 1 136 ? 1.181 3.098 14.824 1.00 98.62 136 GLU A C 1
ATOM 1038 O O . GLU A 1 136 ? 0.552 3.318 15.858 1.00 98.62 136 GLU A O 1
ATOM 1043 N N . LEU A 1 137 ? 0.731 2.265 13.878 1.00 98.75 137 LEU A N 1
ATOM 1044 C CA . LEU A 1 137 ? -0.555 1.577 13.966 1.00 98.75 137 LEU A CA 1
ATOM 1045 C C . LEU A 1 137 ? -0.595 0.594 15.143 1.00 98.75 137 LEU A C 1
ATOM 1047 O O . LEU A 1 137 ? -1.582 0.551 15.872 1.00 98.75 137 LEU A O 1
ATOM 1051 N N . LYS A 1 138 ? 0.479 -0.174 15.363 1.00 98.56 138 LYS A N 1
ATOM 1052 C CA . LYS A 1 138 ? 0.599 -1.075 16.519 1.00 98.56 138 LYS A CA 1
ATOM 1053 C C . LYS A 1 138 ? 0.500 -0.308 17.835 1.00 98.56 138 LYS A C 1
ATOM 1055 O O . LYS A 1 138 ? -0.255 -0.721 18.710 1.00 98.56 138 LYS A O 1
ATOM 1060 N N . ASN A 1 139 ? 1.207 0.814 17.952 1.00 98.75 139 ASN A N 1
ATOM 1061 C CA . ASN A 1 139 ? 1.166 1.655 19.144 1.00 98.75 139 ASN A CA 1
ATOM 1062 C C . ASN A 1 139 ? -0.225 2.271 19.362 1.00 98.75 139 ASN A C 1
ATOM 1064 O O . ASN A 1 139 ? -0.745 2.228 20.472 1.00 98.75 139 ASN A O 1
ATOM 1068 N N . ALA A 1 140 ? -0.864 2.779 18.305 1.00 98.62 140 ALA A N 1
ATOM 1069 C CA . ALA A 1 140 ? -2.219 3.323 18.379 1.00 98.62 140 ALA A CA 1
ATOM 1070 C C . ALA A 1 140 ? -3.249 2.256 18.789 1.00 98.62 140 ALA A C 1
ATOM 1072 O O . ALA A 1 140 ? -4.103 2.512 19.634 1.00 98.62 140 ALA A O 1
ATOM 1073 N N . ASN A 1 141 ? -3.138 1.042 18.243 1.00 98.50 141 ASN A N 1
ATOM 1074 C CA . ASN A 1 141 ? -3.997 -0.077 18.624 1.00 98.50 141 ASN A CA 1
ATOM 1075 C C . ASN A 1 141 ? -3.781 -0.481 20.089 1.00 98.50 141 ASN A C 1
ATOM 1077 O O . ASN A 1 141 ? -4.750 -0.717 20.807 1.00 98.50 141 ASN A O 1
ATOM 1081 N N . GLN A 1 142 ? -2.528 -0.536 20.551 1.00 98.69 142 GLN A N 1
ATOM 1082 C CA . GLN A 1 142 ? -2.219 -0.813 21.955 1.00 98.69 142 GLN A CA 1
ATOM 1083 C C . GLN A 1 142 ? -2.779 0.270 22.886 1.00 98.69 142 GLN A C 1
ATOM 1085 O O . GLN A 1 142 ? -3.419 -0.068 23.879 1.00 98.69 142 GLN A O 1
ATOM 1090 N N . ASP A 1 143 ? -2.606 1.551 22.552 1.00 98.62 143 ASP A N 1
ATOM 1091 C CA . ASP A 1 143 ? -3.166 2.674 23.313 1.00 98.62 143 ASP A CA 1
ATOM 1092 C C . ASP A 1 143 ? -4.700 2.611 23.372 1.00 98.62 143 ASP A C 1
ATOM 1094 O O . ASP A 1 143 ? -5.288 2.737 24.445 1.00 98.62 143 ASP A O 1
ATOM 1098 N N . ALA A 1 144 ? -5.364 2.323 22.249 1.00 98.62 144 ALA A N 1
ATOM 1099 C CA . ALA A 1 144 ? -6.815 2.161 22.208 1.00 98.62 144 ALA A CA 1
ATOM 1100 C C . ALA A 1 144 ? -7.296 1.037 23.141 1.00 98.62 144 ALA A C 1
ATOM 1102 O O . ALA A 1 144 ? -8.225 1.241 23.924 1.00 98.62 144 ALA A O 1
ATOM 1103 N N . VAL A 1 145 ? -6.635 -0.125 23.118 1.00 98.62 145 VAL A N 1
ATOM 1104 C CA . VAL A 1 145 ? -6.951 -1.242 24.024 1.00 98.62 145 VAL A CA 1
ATOM 1105 C C . VAL A 1 145 ? -6.739 -0.845 25.485 1.00 98.62 145 VAL A C 1
ATOM 1107 O O . VAL A 1 145 ? -7.599 -1.120 26.319 1.00 98.62 145 VAL A O 1
ATOM 1110 N N . GLN A 1 146 ? -5.645 -0.153 25.810 1.00 98.38 146 GLN A N 1
ATOM 1111 C CA . GLN A 1 146 ? -5.377 0.308 27.177 1.00 98.38 146 GLN A CA 1
ATOM 1112 C C . GLN A 1 146 ? -6.432 1.301 27.675 1.00 98.38 146 GLN A C 1
ATOM 1114 O O . GLN A 1 146 ? -6.877 1.210 28.819 1.00 98.38 146 GLN A O 1
ATOM 1119 N N . ARG A 1 147 ? -6.892 2.217 26.816 1.00 98.44 147 ARG A N 1
ATOM 1120 C CA . ARG A 1 147 ? -7.983 3.144 27.152 1.00 98.44 147 ARG A CA 1
ATOM 1121 C C . ARG A 1 147 ? -9.286 2.412 27.439 1.00 98.44 147 ARG A C 1
ATOM 1123 O O . ARG A 1 147 ? -9.959 2.754 28.407 1.00 98.44 147 ARG A O 1
ATOM 1130 N N . LEU A 1 148 ? -9.623 1.402 26.636 1.00 98.19 148 LEU A N 1
ATOM 1131 C CA . LEU A 1 148 ? -10.810 0.578 26.866 1.00 98.19 148 LEU A CA 1
ATOM 1132 C C . LEU A 1 148 ? -10.709 -0.189 28.187 1.00 98.19 148 LEU A C 1
ATOM 1134 O O . LEU A 1 148 ? -11.647 -0.157 28.977 1.00 98.19 148 LEU A O 1
ATOM 1138 N N . LEU A 1 149 ? -9.563 -0.818 28.463 1.00 98.38 149 LEU A N 1
ATOM 1139 C CA . LEU A 1 149 ? -9.329 -1.529 29.723 1.00 98.38 149 LEU A CA 1
ATOM 1140 C C . LEU A 1 149 ? -9.456 -0.599 30.933 1.00 98.38 149 LEU A C 1
ATOM 1142 O O . LEU A 1 149 ? -10.112 -0.954 31.908 1.00 98.38 149 LEU A O 1
ATOM 1146 N N . LYS A 1 150 ? -8.889 0.608 30.850 1.00 98.25 150 LYS A N 1
ATOM 1147 C CA . LYS A 1 150 ? -9.001 1.618 31.906 1.00 98.25 150 LYS A CA 1
ATOM 1148 C C . LYS A 1 150 ? -10.442 2.102 32.101 1.00 98.25 150 LYS A C 1
ATOM 1150 O O . LYS A 1 150 ? -10.878 2.267 33.234 1.00 98.25 150 LYS A O 1
ATOM 1155 N N . GLY A 1 151 ? -11.182 2.327 31.016 1.00 98.12 151 GLY A N 1
ATOM 1156 C CA . GLY A 1 151 ? -12.593 2.713 31.098 1.00 98.12 151 GLY A CA 1
ATOM 1157 C C . GLY A 1 151 ? -13.450 1.621 31.742 1.00 98.12 151 GLY A C 1
ATOM 1158 O O . GLY A 1 151 ? -14.294 1.915 32.583 1.00 98.12 151 GLY A O 1
ATOM 1159 N N . LEU A 1 152 ? -13.185 0.353 31.409 1.00 98.00 152 LEU A N 1
ATOM 1160 C CA . LEU A 1 152 ? -13.853 -0.789 32.032 1.00 98.00 152 LEU A CA 1
ATOM 1161 C C . LEU A 1 152 ? -13.526 -0.903 33.523 1.00 98.00 152 LEU A C 1
ATOM 1163 O O . LEU A 1 152 ? -14.445 -1.105 34.310 1.00 98.00 152 LEU A O 1
ATOM 1167 N N . SER A 1 153 ? -12.260 -0.736 33.925 1.00 97.12 153 SER A N 1
ATOM 1168 C CA . SER A 1 153 ? -11.891 -0.797 35.346 1.00 97.12 153 SER A CA 1
ATOM 1169 C C . SER A 1 153 ? -12.564 0.314 36.157 1.00 97.12 153 SER A C 1
ATOM 1171 O O . SER A 1 153 ? -13.106 0.053 37.225 1.00 97.12 153 SER A O 1
ATOM 1173 N N . GLN A 1 154 ? -12.611 1.537 35.617 1.00 96.62 154 GLN A N 1
ATOM 1174 C CA . GLN A 1 154 ? -13.301 2.662 36.257 1.00 96.62 154 GLN A CA 1
ATOM 1175 C C . GLN A 1 154 ? -14.799 2.389 36.425 1.00 96.62 154 GLN A C 1
ATOM 1177 O O . GLN A 1 154 ? -15.324 2.546 37.521 1.00 96.62 154 GLN A O 1
ATOM 1182 N N . ALA A 1 155 ? -15.468 1.891 35.381 1.00 96.31 155 ALA A N 1
ATOM 1183 C CA . ALA A 1 155 ? -16.885 1.545 35.457 1.00 96.31 155 ALA A CA 1
ATOM 1184 C C . ALA A 1 155 ? -17.166 0.433 36.485 1.00 96.31 155 ALA A C 1
ATOM 1186 O O . ALA A 1 155 ? -18.191 0.464 37.165 1.00 96.31 155 ALA A O 1
ATOM 1187 N N . THR A 1 156 ? -16.266 -0.550 36.626 1.00 97.12 156 THR A N 1
ATOM 1188 C CA . THR A 1 156 ? -16.413 -1.592 37.654 1.00 97.12 156 THR A CA 1
ATOM 1189 C C . THR A 1 156 ? -16.219 -1.060 39.069 1.00 97.12 156 THR A C 1
ATOM 1191 O O . THR A 1 156 ? -16.927 -1.500 39.974 1.00 97.12 156 THR A O 1
ATOM 1194 N N . ASP A 1 157 ? -15.299 -0.113 39.265 1.00 96.00 157 ASP A N 1
ATOM 1195 C CA . ASP A 1 157 ? -15.075 0.519 40.566 1.00 96.00 157 ASP A CA 1
ATOM 1196 C C . ASP A 1 157 ? -16.280 1.397 40.957 1.00 96.00 157 ASP A C 1
ATOM 1198 O O . ASP A 1 157 ? -16.796 1.272 42.067 1.00 96.00 157 ASP A O 1
ATOM 1202 N N . GLU A 1 158 ? -16.814 2.186 40.017 1.00 94.50 158 GLU A N 1
ATOM 1203 C CA . GLU A 1 158 ? -18.029 2.997 40.202 1.00 94.50 158 GLU A CA 1
ATOM 1204 C C . GLU A 1 158 ? -19.268 2.135 40.514 1.00 94.50 158 GLU A C 1
ATOM 1206 O O . GLU A 1 158 ? -20.069 2.466 41.393 1.00 94.50 158 GLU A O 1
ATOM 1211 N N . ALA A 1 159 ? -19.423 0.991 39.838 1.00 94.56 159 ALA A N 1
ATOM 1212 C CA . ALA A 1 159 ? -20.505 0.043 40.111 1.00 94.56 159 ALA A CA 1
ATOM 1213 C C . ALA A 1 159 ? -20.390 -0.604 41.503 1.00 94.56 159 ALA A C 1
ATOM 1215 O O . ALA A 1 159 ? -21.401 -0.955 42.107 1.00 94.56 159 ALA A O 1
ATOM 1216 N N . LYS A 1 160 ? -19.167 -0.768 42.021 1.00 94.56 160 LYS A N 1
ATOM 1217 C CA . LYS A 1 160 ? -18.925 -1.327 43.356 1.00 94.56 160 LYS A CA 1
ATOM 1218 C C . LYS A 1 160 ? -19.155 -0.304 44.465 1.00 94.56 160 LYS A C 1
ATOM 1220 O O . LYS A 1 160 ? -19.628 -0.683 45.527 1.00 94.56 160 LYS A O 1
ATOM 1225 N N . GLU A 1 161 ? -18.815 0.962 44.237 1.00 92.12 161 GLU A N 1
ATOM 1226 C CA . GLU A 1 161 ? -19.028 2.039 45.216 1.00 92.12 161 GLU A CA 1
ATOM 1227 C C . GLU A 1 161 ? -20.505 2.458 45.324 1.00 92.12 161 GLU A C 1
ATOM 1229 O O . GLU A 1 161 ? -20.929 2.988 46.349 1.00 92.12 161 GLU A O 1
ATOM 1234 N N . SER A 1 162 ? -21.306 2.184 44.289 1.00 85.94 162 SER A N 1
ATOM 1235 C CA . SER A 1 162 ? -22.750 2.461 44.257 1.00 85.94 162 SER A CA 1
ATOM 1236 C C . SER A 1 162 ? -23.648 1.320 44.766 1.00 85.94 162 SER A C 1
ATOM 1238 O O . SER A 1 162 ? -24.869 1.499 44.802 1.00 85.94 162 SER A O 1
ATOM 1240 N N . SER A 1 163 ? -23.077 0.177 45.172 1.00 80.19 163 SER A N 1
ATOM 1241 C CA . SER A 1 163 ? -23.791 -0.989 45.727 1.00 80.19 163 SER A CA 1
ATOM 1242 C C . SER A 1 163 ? -23.592 -1.140 47.230 1.00 80.19 163 SER A C 1
ATOM 1244 O O . SER A 1 163 ? -24.507 -1.747 47.832 1.00 80.19 163 SER A O 1
#

Sequence (163 aa):
MCHRVICNDCGKWTWEGCGLHIAQALAGLSLEEICSCDDDQDSEHSWPTVVSPSAKRTIPQYPMPYTPPTTLLPSTSATTQEVDEDHAVACIDPSPVEYKLSKISTTSAAEAAVRKAKQAAALEELKRRKEQKEMELKNANQDAVQRLLKGLSQATDEAKESS

Foldseek 3Di:
DKAWDADPPPRAIAIDDDPPCRCVRCPPDDPVRYDPDDPPVVPPVDPDDDDDDDDDDDDDDDDDDDDDDDDDDDDDDDDDDDDDDDDDDDDDDDPPVVVVVVVVVVVVVVVVVVVVVVVVVVVVVVVVVVVVVVVVVVVVVVVVVVVVVVVVVVVVVVVVVVD

Solvent-accessible surface area (backbone atoms only — not comparable to full-atom values): 10749 Å² total; per-residue (Å²): 123,61,38,64,43,68,36,89,90,80,68,24,40,40,71,48,63,85,72,84,48,49,70,71,37,54,60,94,61,55,79,88,49,42,60,81,76,76,72,75,84,68,58,82,70,75,69,94,72,80,90,77,96,80,75,91,74,83,78,84,87,76,89,81,92,80,82,82,84,85,82,87,78,86,90,78,82,88,88,80,85,88,80,88,79,89,81,97,70,100,65,91,73,76,56,80,63,61,61,50,52,55,51,53,54,52,51,53,51,54,52,49,51,52,53,51,50,52,53,51,53,53,51,52,53,50,50,54,50,50,54,51,50,52,51,52,50,51,51,52,53,51,52,53,50,52,52,51,53,52,52,51,52,50,53,52,51,54,56,58,77,74,105